Protein AF-A0A504U9U8-F1 (afdb_monomer)

Foldseek 3Di:
DDLVLLVVLLVLLVVLLVVLCCPQPVVDQWAADDADPVLHGPDIDGSSCQLCVLSVVLVVVLVVLCVVCVVPPVSNVVVSNVSSVCSSVVSNVSSVVSSVSVVVVD

Mean predicted aligned error: 4.16 Å

Solvent-accessible surface area (backbone atoms only — not comparable to full-atom values): 5891 Å² total; per-residue (Å²): 132,82,69,55,56,49,53,53,24,52,52,52,28,50,52,52,27,54,48,42,56,62,69,51,67,60,89,53,72,52,34,72,80,39,64,44,98,85,68,50,76,73,41,67,38,50,40,71,58,52,46,40,46,52,54,52,51,48,50,51,50,47,52,50,46,50,61,74,31,64,89,38,68,65,64,26,50,52,53,40,49,53,50,26,65,48,46,39,56,53,40,55,49,50,52,52,50,51,45,56,57,53,67,73,74,110

Structure (mmCIF, N/CA/C/O backbone):
data_AF-A0A504U9U8-F1
#
_entry.id   AF-A0A504U9U8-F1
#
loop_
_atom_site.group_PDB
_atom_site.id
_atom_site.type_symbol
_atom_site.label_atom_id
_atom_site.label_alt_id
_atom_site.label_comp_id
_atom_site.label_asym_id
_atom_site.label_entity_id
_atom_site.label_seq_id
_atom_site.pdbx_PDB_ins_code
_atom_site.Cartn_x
_atom_site.Cartn_y
_atom_site.Cartn_z
_atom_site.occupancy
_atom_site.B_iso_or_equiv
_atom_site.auth_seq_id
_atom_site.auth_comp_id
_atom_site.auth_asym_id
_atom_site.auth_atom_id
_atom_site.pdbx_PDB_model_num
ATOM 1 N N . MET A 1 1 ? 17.697 -3.563 -15.756 1.00 52.31 1 MET A N 1
ATOM 2 C CA . MET A 1 1 ? 17.764 -2.701 -14.556 1.00 52.31 1 MET A CA 1
ATOM 3 C C . MET A 1 1 ? 17.317 -3.515 -13.360 1.00 52.31 1 MET A C 1
ATOM 5 O O . MET A 1 1 ? 16.368 -4.279 -13.484 1.00 52.31 1 MET A O 1
ATOM 9 N N . ILE A 1 2 ? 18.057 -3.422 -12.259 1.00 58.81 2 ILE A N 1
ATOM 10 C CA . ILE A 1 2 ? 17.822 -4.208 -11.046 1.00 58.81 2 ILE A CA 1
ATOM 11 C C . ILE A 1 2 ? 16.537 -3.697 -10.372 1.00 58.81 2 ILE A C 1
ATOM 13 O O . ILE A 1 2 ? 16.357 -2.489 -10.232 1.00 58.81 2 ILE A O 1
ATOM 17 N N . LEU A 1 3 ? 15.658 -4.613 -9.951 1.00 73.31 3 LEU A N 1
ATOM 18 C CA . LEU A 1 3 ? 14.367 -4.376 -9.277 1.00 73.31 3 LEU A CA 1
ATOM 19 C C . LEU A 1 3 ? 14.505 -3.802 -7.845 1.00 73.31 3 LEU A C 1
ATOM 21 O O . LEU A 1 3 ? 13.693 -4.101 -6.972 1.00 73.31 3 LEU A O 1
ATOM 25 N N . ILE A 1 4 ? 15.527 -2.982 -7.582 1.00 90.56 4 ILE A N 1
ATOM 26 C CA . ILE A 1 4 ? 15.816 -2.437 -6.247 1.00 90.56 4 ILE A CA 1
ATOM 27 C C . ILE A 1 4 ? 14.685 -1.523 -5.774 1.00 90.56 4 ILE A C 1
ATOM 29 O O . ILE A 1 4 ? 14.228 -1.677 -4.649 1.00 90.56 4 ILE A O 1
ATOM 33 N N . ALA A 1 5 ? 14.204 -0.603 -6.617 1.00 92.75 5 ALA A N 1
ATOM 34 C CA . ALA A 1 5 ? 13.167 0.347 -6.209 1.00 92.75 5 ALA A CA 1
ATOM 35 C C . ALA A 1 5 ? 11.840 -0.343 -5.818 1.00 92.75 5 ALA A C 1
ATOM 37 O O . ALA A 1 5 ? 11.367 -0.079 -4.711 1.00 92.75 5 ALA A O 1
ATOM 38 N N . PRO A 1 6 ? 11.286 -1.283 -6.617 1.00 94.75 6 PRO A N 1
ATOM 39 C CA . PRO A 1 6 ? 10.120 -2.065 -6.202 1.00 94.75 6 PRO A CA 1
ATOM 40 C C . PRO A 1 6 ? 10.346 -2.835 -4.904 1.00 94.75 6 PRO A C 1
ATOM 42 O O . PRO A 1 6 ? 9.502 -2.796 -4.016 1.00 94.75 6 PRO A O 1
ATOM 45 N N . LEU A 1 7 ? 11.504 -3.484 -4.754 1.00 94.88 7 LEU A N 1
ATOM 46 C CA . LEU A 1 7 ? 11.814 -4.242 -3.544 1.00 94.88 7 LEU A CA 1
ATOM 47 C C . LEU A 1 7 ? 11.865 -3.343 -2.300 1.00 94.88 7 LEU A C 1
ATOM 49 O O . LEU A 1 7 ? 11.239 -3.659 -1.291 1.00 94.88 7 LEU A O 1
ATOM 53 N N . LEU A 1 8 ? 12.571 -2.211 -2.374 1.00 96.12 8 LEU A N 1
ATOM 54 C CA . LEU A 1 8 ? 12.649 -1.243 -1.277 1.00 96.12 8 LEU A CA 1
ATOM 55 C C . LEU A 1 8 ? 11.276 -0.660 -0.936 1.00 96.12 8 LEU A C 1
ATOM 57 O O . LEU A 1 8 ? 10.960 -0.493 0.239 1.00 96.12 8 LEU A O 1
ATOM 61 N N . SER A 1 9 ? 10.451 -0.395 -1.949 1.00 96.81 9 SER A N 1
ATOM 62 C CA . SER A 1 9 ? 9.083 0.086 -1.766 1.00 96.81 9 SER A CA 1
ATOM 63 C C . SER A 1 9 ? 8.226 -0.927 -1.008 1.00 96.81 9 SER A C 1
ATOM 65 O O . SER A 1 9 ? 7.612 -0.579 -0.002 1.00 96.81 9 SER A O 1
ATOM 67 N N . LEU A 1 10 ? 8.260 -2.202 -1.410 1.00 96.81 10 LEU A N 1
ATOM 68 C CA . LEU A 1 10 ? 7.527 -3.270 -0.725 1.00 96.81 10 LEU A CA 1
ATOM 69 C C . LEU A 1 10 ? 8.019 -3.487 0.711 1.00 96.81 10 LEU A C 1
ATOM 71 O O . LEU A 1 10 ? 7.202 -3.707 1.603 1.00 96.81 10 LEU A O 1
ATOM 75 N N . ILE A 1 11 ? 9.328 -3.375 0.960 1.00 97.69 11 ILE A N 1
ATOM 76 C CA . ILE A 1 11 ? 9.881 -3.414 2.321 1.00 97.69 11 ILE A CA 1
ATOM 77 C C . ILE A 1 11 ? 9.349 -2.237 3.147 1.00 97.69 11 ILE A C 1
ATOM 79 O O . ILE A 1 11 ? 8.874 -2.449 4.261 1.00 97.69 11 ILE A O 1
ATOM 83 N N . ALA A 1 12 ? 9.383 -1.014 2.611 1.00 98.00 12 ALA A N 1
ATOM 84 C CA . ALA A 1 12 ? 8.877 0.170 3.303 1.00 98.00 12 ALA A CA 1
ATOM 85 C C . ALA A 1 12 ? 7.384 0.032 3.636 1.00 98.00 12 ALA A C 1
ATOM 87 O O . ALA A 1 12 ? 6.990 0.229 4.783 1.00 98.00 12 ALA A O 1
ATOM 88 N N . MET A 1 13 ? 6.567 -0.389 2.669 1.00 98.12 13 MET A N 1
ATOM 89 C CA . MET A 1 13 ? 5.144 -0.668 2.872 1.00 98.12 13 MET A CA 1
ATOM 90 C C . MET A 1 13 ? 4.917 -1.767 3.914 1.00 98.12 13 MET A C 1
ATOM 92 O O . MET A 1 13 ? 4.060 -1.621 4.776 1.00 98.12 13 MET A O 1
ATOM 96 N N . GLY A 1 14 ? 5.713 -2.839 3.890 1.00 97.31 14 GLY A N 1
ATOM 97 C CA . GLY A 1 14 ? 5.646 -3.902 4.892 1.00 97.31 14 GLY A CA 1
ATOM 98 C C . GLY A 1 14 ? 5.977 -3.410 6.304 1.00 97.31 14 GLY A C 1
ATOM 99 O O . GLY A 1 14 ? 5.309 -3.799 7.260 1.00 97.31 14 GLY A O 1
ATOM 100 N N . LEU A 1 15 ? 6.962 -2.519 6.446 1.00 97.94 15 LEU A N 1
ATOM 101 C CA . LEU A 1 15 ? 7.292 -1.886 7.726 1.00 97.94 15 LEU A CA 1
ATOM 102 C C . LEU A 1 15 ? 6.173 -0.956 8.209 1.00 97.94 15 LEU A C 1
ATOM 104 O O . LEU A 1 15 ? 5.842 -0.982 9.394 1.00 97.94 15 LEU A O 1
ATOM 108 N N . ILE A 1 16 ? 5.566 -0.182 7.305 1.00 97.62 16 ILE A N 1
ATOM 109 C CA . ILE A 1 16 ? 4.425 0.689 7.617 1.00 97.62 16 ILE A CA 1
ATOM 110 C C . ILE A 1 16 ? 3.219 -0.153 8.062 1.00 97.62 16 ILE A C 1
ATOM 112 O O . ILE A 1 16 ? 2.661 0.103 9.128 1.00 97.62 16 ILE A O 1
ATOM 116 N N . ALA A 1 17 ? 2.884 -1.215 7.329 1.00 96.56 17 ALA A N 1
ATOM 117 C CA . ALA A 1 17 ? 1.806 -2.137 7.682 1.00 96.56 17 ALA A CA 1
ATOM 118 C C . ALA A 1 17 ? 2.067 -2.840 9.025 1.00 96.56 17 ALA A C 1
ATOM 120 O O . ALA A 1 17 ? 1.171 -2.950 9.863 1.00 96.56 17 ALA A O 1
ATOM 121 N N . ALA A 1 18 ? 3.305 -3.281 9.278 1.00 96.56 18 ALA A N 1
ATOM 122 C CA . ALA A 1 18 ? 3.693 -3.882 10.553 1.00 96.56 18 ALA A CA 1
ATOM 123 C C . ALA A 1 18 ? 3.592 -2.881 11.715 1.00 96.56 18 ALA A C 1
ATOM 125 O O . ALA A 1 18 ? 3.158 -3.245 12.811 1.00 96.56 18 ALA A O 1
ATOM 126 N N . TRP A 1 19 ? 3.961 -1.619 11.480 1.00 96.75 19 TRP A N 1
ATOM 127 C CA . TRP A 1 19 ? 3.760 -0.541 12.441 1.00 96.75 19 TRP A CA 1
ATOM 128 C C . TRP A 1 19 ? 2.266 -0.301 12.696 1.00 96.75 19 TRP A C 1
ATOM 130 O O . TRP A 1 19 ? 1.854 -0.287 13.857 1.00 96.75 19 TRP A O 1
ATOM 140 N N . GLY A 1 20 ? 1.439 -0.225 11.650 1.00 94.25 20 GLY A N 1
ATOM 141 C CA . GLY A 1 20 ? -0.015 -0.084 11.766 1.00 94.25 20 GLY A CA 1
ATOM 142 C C . GLY A 1 20 ? -0.654 -1.230 12.542 1.00 94.25 20 GLY A C 1
ATOM 143 O O . GLY A 1 20 ? -1.438 -1.007 13.460 1.00 94.25 20 GLY A O 1
ATOM 144 N N . HIS A 1 21 ? -0.239 -2.467 12.265 1.00 94.25 21 HIS A N 1
ATOM 145 C CA . HIS A 1 21 ? -0.714 -3.648 12.984 1.00 94.25 21 HIS A CA 1
ATOM 146 C C . HIS A 1 21 ? -0.363 -3.633 14.477 1.00 94.25 21 HIS A C 1
ATOM 148 O O . HIS A 1 21 ? -1.056 -4.256 15.281 1.00 94.25 21 HIS A O 1
ATOM 154 N N . ARG A 1 22 ? 0.703 -2.942 14.883 1.00 93.44 22 ARG A N 1
ATOM 155 C CA . ARG A 1 22 ? 1.065 -2.823 16.301 1.00 93.44 22 ARG A CA 1
ATOM 156 C C . ARG A 1 22 ? 0.398 -1.638 16.992 1.00 93.44 22 ARG A C 1
ATOM 158 O O . ARG A 1 22 ? 0.100 -1.758 18.172 1.00 93.44 22 ARG A O 1
ATOM 165 N N . ASN A 1 23 ? 0.164 -0.533 16.284 1.00 94.00 23 ASN A N 1
ATOM 166 C CA . ASN A 1 23 ? -0.222 0.738 16.907 1.00 94.00 23 ASN A CA 1
ATOM 167 C C . ASN A 1 23 ? -1.690 1.138 16.686 1.00 94.00 23 ASN A C 1
ATOM 169 O O . ASN A 1 23 ? -2.234 1.864 17.508 1.00 94.00 23 ASN A O 1
ATOM 173 N N . ILE A 1 24 ? -2.349 0.683 15.615 1.00 91.62 24 ILE A N 1
ATOM 174 C CA . ILE A 1 24 ? -3.722 1.102 15.281 1.00 91.62 24 ILE A CA 1
ATOM 175 C C . ILE A 1 24 ? -4.726 0.124 15.892 1.00 91.62 24 ILE A C 1
ATOM 177 O O . ILE A 1 24 ? -4.861 -0.996 15.391 1.00 91.62 24 ILE A O 1
ATOM 181 N N . ALA A 1 25 ? -5.428 0.544 16.949 1.00 87.44 25 ALA A N 1
ATOM 182 C CA . ALA A 1 25 ? -6.430 -0.252 17.670 1.00 87.44 25 ALA A CA 1
ATOM 183 C C . ALA A 1 25 ? -5.952 -1.694 17.981 1.00 87.44 25 ALA A C 1
ATOM 185 O O . ALA A 1 25 ? -6.509 -2.670 17.451 1.00 87.44 25 ALA A O 1
ATOM 186 N N . PRO A 1 26 ? -4.840 -1.860 18.733 1.00 89.88 26 PRO A N 1
ATOM 187 C CA . PRO A 1 26 ? -4.233 -3.166 19.014 1.00 89.88 26 PRO A CA 1
ATOM 188 C C . PRO A 1 26 ? -5.153 -4.131 19.772 1.00 89.88 26 PRO A C 1
ATOM 190 O O . PRO A 1 26 ? -5.007 -5.346 19.641 1.00 89.88 26 PRO A O 1
ATOM 193 N N . GLU A 1 27 ? -6.096 -3.603 20.544 1.00 90.12 27 GLU A N 1
ATOM 194 C CA . GLU A 1 27 ? -7.090 -4.345 21.320 1.00 90.12 27 GLU A CA 1
ATOM 195 C C . GLU A 1 27 ? -8.201 -4.972 20.466 1.00 90.12 27 GLU A C 1
ATOM 197 O O . GLU A 1 27 ? -8.819 -5.959 20.881 1.00 90.12 27 GLU A O 1
ATOM 202 N N . ARG A 1 28 ? -8.451 -4.449 19.259 1.00 87.94 28 ARG A N 1
ATOM 203 C CA . ARG A 1 28 ? -9.478 -4.994 18.360 1.00 87.94 28 ARG A CA 1
ATOM 204 C C . ARG A 1 28 ? -8.981 -6.282 17.692 1.00 87.94 28 ARG A C 1
ATOM 206 O O . ARG A 1 28 ? -7.789 -6.501 17.510 1.00 87.94 28 ARG A O 1
ATOM 213 N N . ARG A 1 29 ? -9.891 -7.179 17.297 1.00 89.06 29 ARG A N 1
ATOM 214 C CA . ARG A 1 29 ? -9.547 -8.391 16.507 1.00 89.06 29 ARG A CA 1
ATOM 215 C C . ARG A 1 29 ? -9.715 -8.187 15.001 1.00 89.06 29 ARG A C 1
ATOM 217 O O . ARG A 1 29 ? -9.061 -8.859 14.201 1.00 89.06 29 ARG A O 1
ATOM 224 N N . SER A 1 30 ? -10.565 -7.246 14.624 1.00 91.56 30 SER A N 1
ATOM 225 C CA . SER A 1 30 ? -10.912 -6.883 13.257 1.00 91.56 30 SER A CA 1
ATOM 226 C C . SER A 1 30 ? -10.857 -5.367 13.099 1.00 91.56 30 SER A C 1
ATOM 228 O O . SER A 1 30 ? -11.003 -4.634 14.076 1.00 91.56 30 SER A O 1
ATOM 230 N N . LEU A 1 31 ? -10.591 -4.907 11.876 1.00 91.81 31 LEU A N 1
ATOM 231 C CA . LEU A 1 31 ? -10.653 -3.492 11.518 1.00 91.81 31 LEU A CA 1
ATOM 232 C C . LEU A 1 31 ? -11.697 -3.286 10.413 1.00 91.81 31 LEU A C 1
ATOM 234 O O . LEU A 1 31 ? -11.797 -4.124 9.505 1.00 91.81 31 LEU A O 1
ATOM 238 N N . PRO A 1 32 ? -12.458 -2.183 10.470 1.00 89.88 32 PRO A N 1
ATOM 239 C CA . PRO A 1 32 ? -13.355 -1.782 9.404 1.00 89.88 32 PRO A CA 1
ATOM 240 C C . PRO A 1 32 ? -12.555 -1.406 8.155 1.00 89.88 32 PRO A C 1
ATOM 242 O O . PRO A 1 32 ? -11.535 -0.725 8.229 1.00 89.88 32 PRO A O 1
ATOM 245 N N . ILE A 1 33 ? -13.025 -1.857 6.995 1.00 89.94 33 ILE A N 1
ATOM 246 C CA . ILE A 1 33 ? -12.433 -1.512 5.689 1.00 89.94 33 ILE A CA 1
ATOM 247 C C . ILE A 1 33 ? -13.423 -0.818 4.761 1.00 89.94 33 ILE A C 1
ATOM 249 O O . ILE A 1 33 ? -13.035 -0.290 3.722 1.00 89.94 33 ILE A O 1
ATOM 253 N N . GLN A 1 34 ? -14.707 -0.837 5.112 1.00 87.06 34 GLN A N 1
ATOM 254 C CA . GLN A 1 34 ? -15.758 -0.233 4.316 1.00 87.06 34 GLN A CA 1
ATOM 255 C C . GLN A 1 34 ? -16.780 0.428 5.231 1.00 87.06 34 GLN A C 1
ATOM 257 O O . GLN A 1 34 ? -17.311 -0.202 6.149 1.00 87.06 34 GLN A O 1
ATOM 262 N N . TRP A 1 35 ? -17.099 1.675 4.911 1.00 85.56 35 TRP A N 1
ATOM 263 C CA . TRP A 1 35 ? -18.125 2.466 5.572 1.00 85.56 35 TRP A CA 1
ATOM 264 C C . T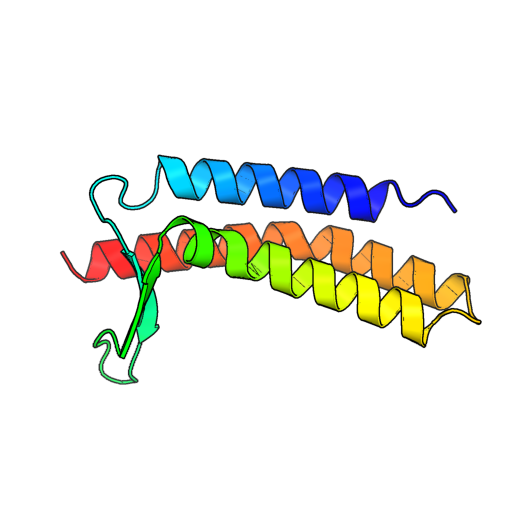RP A 1 35 ? -19.249 2.773 4.586 1.00 85.56 35 TRP A C 1
ATOM 266 O O . TRP A 1 35 ? -19.036 2.872 3.375 1.00 85.56 35 TRP A O 1
ATOM 276 N N . SER A 1 36 ? -20.460 2.892 5.111 1.00 84.06 36 SER A N 1
ATOM 277 C CA . SER A 1 36 ? -21.600 3.450 4.390 1.00 84.06 36 SER A CA 1
ATOM 278 C C . SER A 1 36 ? -21.480 4.970 4.280 1.00 84.06 36 SER A C 1
ATOM 280 O O . SER A 1 36 ? -20.707 5.609 4.992 1.00 84.06 36 SER A O 1
ATOM 282 N N . VAL A 1 37 ? -22.305 5.566 3.417 1.00 81.75 37 VAL A N 1
ATOM 283 C CA . VAL A 1 37 ? -22.408 7.029 3.273 1.00 81.75 37 VAL A CA 1
ATOM 284 C C . VAL A 1 37 ? -22.891 7.696 4.571 1.00 81.75 37 VAL A C 1
ATOM 286 O O . VAL A 1 37 ? -22.576 8.853 4.820 1.00 81.75 37 VAL A O 1
ATOM 289 N N . SER A 1 38 ? -23.606 6.962 5.430 1.00 82.31 38 SER A N 1
ATOM 290 C CA . SER A 1 38 ? -24.026 7.413 6.761 1.00 82.31 38 SER A CA 1
ATOM 291 C C . SER A 1 38 ? -22.972 7.192 7.856 1.00 82.31 38 SER A C 1
ATOM 293 O O . SER A 1 38 ? -23.247 7.474 9.018 1.00 82.31 38 SER A O 1
ATOM 295 N N . GLY A 1 39 ? -21.780 6.684 7.520 1.00 75.25 39 GLY A N 1
ATOM 296 C CA . GLY A 1 39 ? -20.674 6.476 8.464 1.00 75.25 39 GLY A CA 1
ATOM 297 C C . GLY A 1 39 ? -20.713 5.156 9.244 1.00 75.25 39 GLY A C 1
ATOM 298 O O . GLY A 1 39 ? -19.772 4.857 9.979 1.00 75.25 39 GLY A O 1
ATOM 299 N N . ALA A 1 40 ? -21.747 4.326 9.066 1.00 82.69 40 ALA A N 1
ATOM 300 C CA . ALA A 1 40 ? -21.805 2.997 9.678 1.00 82.69 40 ALA A CA 1
ATOM 301 C C . ALA A 1 40 ? -20.805 2.033 9.018 1.00 82.69 40 ALA A C 1
ATOM 303 O O . ALA A 1 40 ? -20.632 2.0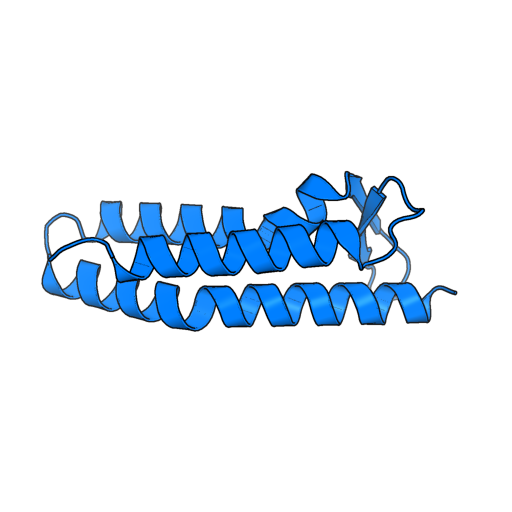61 7.795 1.00 82.69 40 ALA A O 1
ATOM 304 N N . VAL A 1 41 ? -20.179 1.161 9.815 1.00 85.06 41 VAL A N 1
ATOM 305 C CA . VAL A 1 41 ? -19.285 0.106 9.317 1.00 85.06 41 VAL A CA 1
ATOM 306 C C . VAL A 1 41 ? -20.101 -0.934 8.559 1.00 85.06 41 VAL A C 1
ATOM 308 O O . VAL A 1 41 ? -20.980 -1.579 9.122 1.00 85.06 41 VAL A O 1
ATOM 311 N N . ASN A 1 42 ? -19.775 -1.128 7.284 1.00 86.31 42 ASN A N 1
ATOM 312 C CA . ASN A 1 42 ? -20.411 -2.145 6.447 1.00 86.31 42 ASN A CA 1
ATOM 313 C C . ASN A 1 42 ? -19.642 -3.465 6.461 1.00 86.31 42 ASN A C 1
ATOM 315 O O . ASN A 1 42 ? -20.228 -4.528 6.256 1.00 86.31 42 ASN A O 1
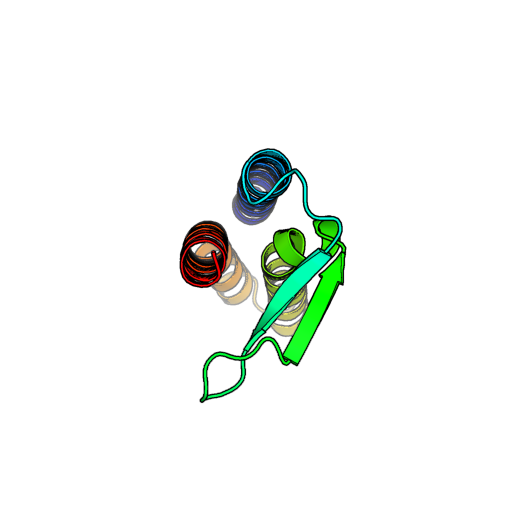ATOM 319 N N . ARG A 1 43 ? -18.317 -3.404 6.631 1.00 87.94 43 ARG A N 1
ATOM 320 C CA . ARG A 1 43 ? -17.462 -4.586 6.567 1.00 87.94 43 ARG A CA 1
ATOM 321 C C . ARG A 1 43 ? -16.213 -4.426 7.409 1.00 87.94 43 ARG A C 1
ATOM 323 O O . ARG A 1 43 ? -15.487 -3.441 7.276 1.00 87.94 43 ARG A O 1
ATOM 330 N N . GLU A 1 44 ? -15.924 -5.472 8.169 1.00 92.25 44 GLU A N 1
ATOM 331 C CA . GLU A 1 44 ? -14.679 -5.644 8.899 1.00 92.25 44 GLU A CA 1
ATOM 332 C C . GLU A 1 44 ? -13.918 -6.868 8.396 1.00 92.25 44 GLU A C 1
ATOM 334 O O . GLU A 1 44 ? -14.501 -7.825 7.877 1.00 92.25 44 GLU A O 1
ATOM 339 N N . VAL A 1 45 ? -12.600 -6.838 8.552 1.00 92.75 45 VAL A N 1
ATOM 340 C CA . VAL A 1 45 ? -11.709 -7.961 8.238 1.00 92.75 45 VAL A CA 1
ATOM 341 C C . VAL A 1 45 ? -10.661 -8.118 9.341 1.00 92.75 45 VAL A C 1
ATOM 343 O O . VAL A 1 45 ? -10.447 -7.182 10.116 1.00 92.75 45 VAL A O 1
ATOM 346 N N . PRO A 1 46 ?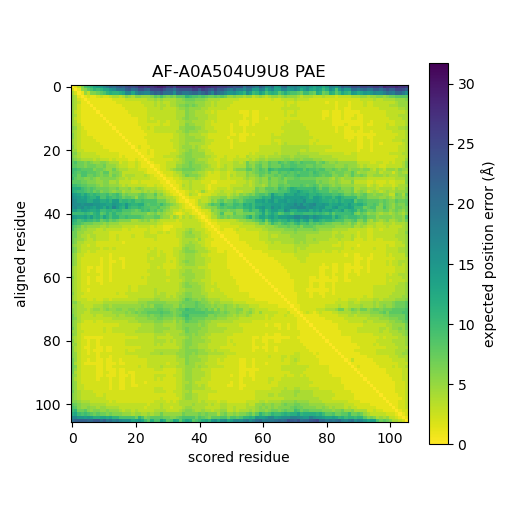 -9.982 -9.277 9.446 1.00 93.56 46 PRO A N 1
ATOM 347 C CA . PRO A 1 46 ? -8.895 -9.450 10.405 1.00 93.56 46 PRO A CA 1
ATOM 348 C C . PRO A 1 46 ? -7.841 -8.347 10.270 1.00 93.56 46 PRO A C 1
ATOM 350 O O . PRO A 1 46 ? -7.508 -7.949 9.152 1.00 93.56 46 PRO A O 1
ATOM 353 N N . ARG A 1 47 ? -7.274 -7.880 11.392 1.00 93.25 47 ARG A N 1
ATOM 354 C CA . ARG A 1 47 ? -6.371 -6.708 11.396 1.00 93.25 47 ARG A CA 1
ATOM 355 C C . ARG A 1 47 ? -5.220 -6.828 10.407 1.00 93.25 47 ARG A C 1
ATOM 357 O O . ARG A 1 47 ? -4.903 -5.864 9.725 1.00 93.25 47 ARG A O 1
ATOM 364 N N . LEU A 1 48 ? -4.614 -8.014 10.324 1.00 92.25 48 LEU A N 1
ATOM 365 C CA . LEU A 1 48 ? -3.517 -8.284 9.396 1.00 92.25 48 LEU A CA 1
ATOM 366 C C . LEU A 1 48 ? -3.938 -8.063 7.937 1.00 92.25 48 LEU A C 1
ATOM 368 O O . LEU A 1 48 ? -3.175 -7.507 7.160 1.00 92.25 48 LEU A O 1
ATOM 372 N N . VAL A 1 49 ? -5.160 -8.465 7.582 1.00 92.75 49 VAL A N 1
ATOM 373 C CA . VAL A 1 49 ? -5.705 -8.287 6.231 1.00 92.75 49 VAL A CA 1
ATOM 374 C C . VAL A 1 49 ? -5.985 -6.813 5.957 1.00 92.75 49 VAL A C 1
ATOM 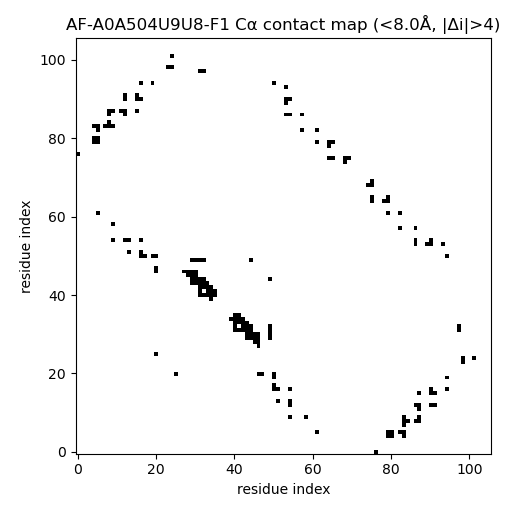376 O O . VAL A 1 49 ? -5.660 -6.337 4.876 1.00 92.75 49 VAL A O 1
ATOM 379 N N . ALA A 1 50 ? -6.543 -6.089 6.931 1.00 93.38 50 ALA A N 1
ATOM 380 C CA . ALA A 1 50 ? -6.824 -4.663 6.785 1.00 93.38 50 ALA A CA 1
ATOM 381 C C . ALA A 1 50 ? -5.540 -3.863 6.522 1.00 93.38 50 ALA A C 1
ATOM 383 O O . ALA A 1 50 ? -5.455 -3.168 5.517 1.00 93.38 50 ALA A O 1
ATOM 384 N N . VAL A 1 51 ? -4.510 -4.026 7.360 1.00 94.06 51 VAL A N 1
ATOM 385 C CA . VAL A 1 51 ? -3.253 -3.273 7.193 1.00 94.06 51 VAL A CA 1
ATOM 386 C C . VAL A 1 51 ? -2.435 -3.718 5.977 1.00 94.06 51 VAL A C 1
ATOM 388 O O . VAL A 1 51 ? -1.625 -2.959 5.474 1.00 94.06 51 VAL A O 1
ATOM 391 N N . ALA A 1 52 ? -2.623 -4.944 5.480 1.00 94.25 52 ALA A N 1
ATOM 392 C CA . ALA A 1 52 ? -1.894 -5.444 4.314 1.00 94.25 52 ALA A CA 1
ATOM 393 C C . ALA A 1 52 ? -2.597 -5.140 2.980 1.00 94.25 52 ALA A C 1
ATOM 395 O O . ALA A 1 52 ? -2.055 -5.466 1.921 1.00 94.25 52 ALA A O 1
ATOM 396 N N . ALA A 1 53 ? -3.784 -4.524 3.002 1.00 93.25 53 ALA A N 1
ATOM 397 C CA . ALA A 1 53 ? -4.611 -4.339 1.815 1.00 93.25 53 ALA A CA 1
ATOM 398 C C . ALA A 1 53 ? -3.893 -3.554 0.703 1.00 93.25 53 ALA A C 1
ATOM 400 O O . ALA A 1 53 ? -3.839 -4.019 -0.440 1.00 93.25 53 ALA A O 1
ATOM 401 N N . ILE A 1 54 ? -3.295 -2.401 1.024 1.00 94.81 54 ILE A N 1
ATOM 402 C CA . ILE A 1 54 ? -2.577 -1.587 0.034 1.00 94.81 54 ILE A CA 1
ATOM 403 C C . ILE A 1 54 ? -1.262 -2.248 -0.406 1.00 94.81 54 ILE A C 1
ATOM 405 O O . ILE A 1 54 ? -1.052 -2.321 -1.618 1.00 94.81 54 ILE A O 1
ATOM 409 N N . PRO A 1 55 ? -0.397 -2.793 0.480 1.00 96.44 55 PRO A N 1
ATOM 410 C CA . PRO A 1 55 ? 0.781 -3.552 0.055 1.00 96.44 55 PRO A CA 1
ATOM 411 C C . PRO A 1 55 ? 0.457 -4.646 -0.963 1.00 96.44 55 PRO A C 1
ATOM 413 O O . PRO A 1 55 ? 1.129 -4.761 -1.992 1.00 96.44 55 PRO A O 1
ATOM 416 N N . VAL A 1 56 ? -0.609 -5.412 -0.725 1.00 96.69 56 VAL A N 1
ATOM 417 C CA . VAL A 1 56 ? -1.049 -6.471 -1.641 1.00 96.69 56 VAL A CA 1
ATOM 418 C C . VAL A 1 56 ? -1.547 -5.887 -2.967 1.00 96.69 56 VAL A C 1
ATOM 420 O O . VAL A 1 56 ? -1.134 -6.358 -4.029 1.00 96.69 56 VAL A O 1
ATOM 423 N N . ALA A 1 57 ? -2.374 -4.838 -2.937 1.00 96.31 57 ALA A N 1
ATOM 424 C CA . ALA A 1 57 ? -2.892 -4.194 -4.148 1.00 96.31 57 ALA A CA 1
ATOM 425 C C . ALA A 1 57 ? -1.780 -3.570 -5.013 1.00 96.31 57 ALA A C 1
ATOM 427 O O . ALA A 1 57 ? -1.762 -3.735 -6.237 1.00 96.31 57 ALA A O 1
ATOM 428 N N . ILE A 1 58 ? -0.814 -2.897 -4.386 1.00 97.62 58 ILE A N 1
ATOM 429 C CA . ILE A 1 58 ? 0.346 -2.320 -5.073 1.00 97.62 58 ILE A CA 1
ATOM 430 C C . ILE A 1 58 ? 1.236 -3.425 -5.643 1.00 97.62 58 ILE A C 1
ATOM 432 O O . ILE A 1 58 ? 1.650 -3.323 -6.797 1.00 97.62 58 ILE A O 1
ATOM 436 N N . THR A 1 59 ? 1.461 -4.518 -4.907 1.00 97.56 59 THR A N 1
ATOM 437 C CA . THR A 1 59 ? 2.211 -5.680 -5.417 1.00 97.56 59 THR A CA 1
ATOM 438 C C . THR A 1 59 ? 1.548 -6.257 -6.668 1.00 97.56 59 THR A C 1
ATOM 440 O O . THR A 1 59 ? 2.216 -6.459 -7.683 1.00 97.56 59 THR A O 1
ATOM 443 N N . ALA A 1 60 ? 0.229 -6.467 -6.639 1.00 97.88 60 ALA A N 1
ATOM 444 C CA . ALA A 1 60 ? -0.523 -6.943 -7.799 1.00 97.88 60 ALA A CA 1
ATOM 445 C C . ALA A 1 60 ? -0.409 -5.977 -8.993 1.00 97.88 60 ALA A C 1
ATOM 447 O O . ALA A 1 60 ? -0.206 -6.411 -10.127 1.00 97.88 60 ALA A O 1
ATOM 448 N N . THR A 1 61 ? -0.460 -4.668 -8.733 1.00 97.31 61 THR A N 1
ATOM 449 C CA . THR A 1 61 ? -0.295 -3.627 -9.759 1.00 97.31 61 THR A CA 1
ATOM 450 C C . THR A 1 61 ? 1.109 -3.656 -10.368 1.00 97.31 61 THR A C 1
ATOM 452 O O . THR A 1 61 ? 1.248 -3.615 -11.590 1.00 97.31 61 THR A O 1
ATOM 455 N N . MET A 1 62 ? 2.157 -3.797 -9.548 1.00 96.56 62 MET A N 1
ATOM 456 C CA . MET A 1 62 ? 3.536 -3.944 -10.026 1.00 96.56 62 MET A CA 1
ATOM 457 C C . MET A 1 62 ? 3.695 -5.188 -10.910 1.00 96.56 62 MET A C 1
ATOM 459 O O . MET A 1 62 ? 4.301 -5.104 -11.978 1.00 96.56 62 MET A O 1
ATOM 463 N N . VAL A 1 63 ? 3.126 -6.330 -10.504 1.00 97.00 63 VAL A N 1
ATOM 464 C CA . VAL A 1 63 ? 3.141 -7.570 -11.301 1.00 97.00 63 VAL A CA 1
ATOM 465 C C . VAL A 1 63 ? 2.421 -7.372 -12.634 1.00 97.00 63 VAL A C 1
ATOM 467 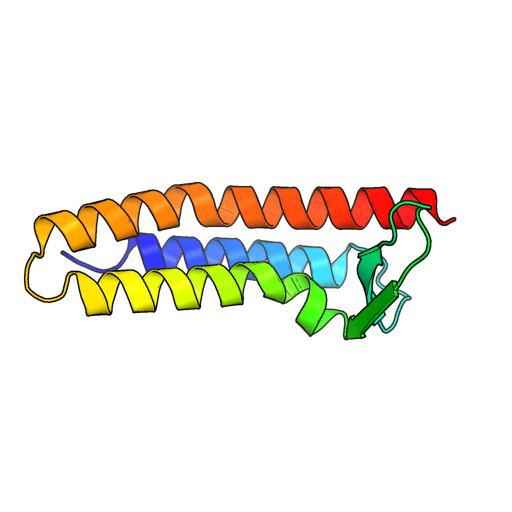O O . VAL A 1 63 ? 2.940 -7.776 -13.675 1.00 97.00 63 VAL A O 1
ATOM 470 N N . LEU A 1 64 ? 1.260 -6.712 -12.624 1.00 97.81 64 LEU A N 1
ATOM 471 C CA . LEU A 1 64 ? 0.493 -6.432 -13.834 1.00 97.81 64 LEU A CA 1
ATOM 472 C C . LEU A 1 64 ? 1.276 -5.540 -14.805 1.00 97.81 64 LEU A C 1
ATOM 474 O O . LEU A 1 64 ? 1.390 -5.880 -15.981 1.00 97.81 64 LEU A O 1
ATOM 478 N N . VAL A 1 65 ? 1.878 -4.451 -14.320 1.00 95.88 65 VAL A N 1
ATOM 479 C CA . VAL A 1 65 ? 2.733 -3.572 -15.137 1.00 95.88 65 VAL A CA 1
ATOM 480 C C . VAL A 1 65 ? 3.935 -4.333 -15.690 1.00 95.88 65 VAL A C 1
ATOM 482 O O . VAL A 1 65 ? 4.234 -4.241 -16.879 1.00 95.88 65 VAL A O 1
ATOM 485 N N . ALA A 1 66 ? 4.597 -5.144 -14.862 1.00 94.69 66 ALA A N 1
ATOM 486 C CA . ALA A 1 66 ? 5.725 -5.959 -15.301 1.00 94.69 66 ALA A CA 1
ATOM 487 C C . ALA A 1 66 ? 5.340 -6.946 -16.415 1.00 94.69 66 ALA A C 1
ATOM 489 O O . ALA A 1 66 ? 6.128 -7.165 -17.339 1.00 94.69 66 ALA A O 1
ATOM 490 N N . TYR A 1 67 ? 4.138 -7.520 -16.336 1.00 96.50 67 TYR A N 1
ATOM 491 C CA . TYR A 1 67 ? 3.621 -8.469 -17.315 1.00 96.50 67 TYR A CA 1
ATOM 492 C C . TYR A 1 67 ? 3.185 -7.800 -18.626 1.00 96.50 67 TYR A C 1
ATOM 494 O O . TYR A 1 67 ? 3.538 -8.288 -19.703 1.00 96.50 67 TYR A O 1
ATOM 502 N N . LEU A 1 68 ? 2.435 -6.697 -18.548 1.00 96.75 68 LEU A N 1
ATOM 503 C CA . LEU A 1 68 ? 1.917 -5.985 -19.720 1.00 96.75 68 LEU A CA 1
ATOM 504 C C . LEU A 1 68 ? 3.040 -5.305 -20.513 1.00 96.75 68 LEU A C 1
ATOM 506 O O . LEU A 1 68 ? 3.075 -5.409 -21.737 1.00 96.75 68 LEU A O 1
ATOM 510 N N . SER A 1 69 ? 4.014 -4.705 -19.826 1.00 94.88 69 SER A N 1
ATOM 511 C CA . SER A 1 69 ? 5.162 -4.029 -20.446 1.00 94.88 69 SER A CA 1
ATOM 512 C C . SER A 1 69 ? 6.365 -4.960 -20.650 1.00 94.88 69 SER A C 1
ATOM 514 O O . SER A 1 69 ? 7.503 -4.511 -20.751 1.00 94.88 69 SER A O 1
ATOM 516 N N . ARG A 1 70 ? 6.167 -6.285 -20.706 1.00 93.62 70 ARG A N 1
ATOM 517 C CA . ARG A 1 70 ? 7.282 -7.253 -20.777 1.00 93.62 70 ARG A CA 1
ATOM 518 C C . ARG A 1 70 ? 8.176 -7.108 -22.015 1.00 93.62 70 ARG A C 1
ATOM 520 O O . ARG A 1 70 ? 9.336 -7.505 -21.955 1.00 93.62 70 ARG A O 1
ATOM 527 N N . HIS A 1 71 ? 7.644 -6.554 -23.106 1.00 95.62 71 HIS A N 1
ATOM 528 C CA . HIS A 1 71 ? 8.372 -6.340 -24.363 1.00 95.62 71 HIS A CA 1
ATOM 529 C C . HIS A 1 71 ? 8.976 -4.933 -24.486 1.00 95.62 71 HIS A C 1
ATOM 531 O O . HIS A 1 71 ? 9.781 -4.718 -25.385 1.00 95.62 71 HIS A O 1
ATOM 537 N N . ASP A 1 72 ? 8.636 -4.007 -23.581 1.00 94.94 72 ASP A N 1
ATOM 538 C CA . ASP A 1 72 ? 9.209 -2.659 -23.527 1.00 94.94 72 ASP A CA 1
ATOM 539 C C . ASP A 1 72 ? 9.848 -2.414 -22.147 1.00 94.94 72 ASP A C 1
ATOM 541 O O . ASP A 1 72 ? 9.174 -2.066 -21.168 1.00 94.94 72 ASP A O 1
ATOM 545 N N . PRO A 1 73 ? 11.173 -2.618 -22.028 1.00 91.31 73 PRO A N 1
ATOM 546 C CA . PRO A 1 73 ? 11.872 -2.414 -20.771 1.00 91.31 73 PRO A CA 1
ATOM 547 C C . PRO A 1 73 ? 11.833 -0.968 -20.268 1.00 91.31 73 PRO A C 1
ATOM 549 O O . PRO A 1 73 ? 11.945 -0.783 -19.055 1.00 91.31 73 PRO A O 1
ATOM 552 N N . ALA A 1 74 ? 11.726 0.035 -21.146 1.00 92.19 74 ALA A N 1
ATOM 553 C CA . ALA A 1 74 ? 11.734 1.440 -20.747 1.00 92.19 74 ALA A CA 1
ATOM 554 C C . ALA A 1 74 ? 10.419 1.796 -20.045 1.00 92.19 74 ALA A C 1
ATOM 556 O O . ALA A 1 74 ? 10.448 2.240 -18.891 1.00 92.19 74 ALA A O 1
ATOM 557 N N . ASP A 1 75 ? 9.291 1.469 -20.676 1.00 93.62 75 ASP A N 1
ATOM 558 C CA . ASP A 1 75 ? 7.953 1.675 -20.112 1.00 93.62 75 ASP A CA 1
ATOM 559 C C . ASP A 1 75 ? 7.768 0.906 -18.804 1.00 93.62 75 ASP A C 1
ATOM 561 O O . ASP A 1 75 ? 7.303 1.455 -17.799 1.00 93.62 75 ASP A O 1
ATOM 565 N N . ARG A 1 76 ? 8.215 -0.356 -18.776 1.00 94.69 76 ARG A N 1
ATOM 566 C CA . ARG A 1 76 ? 8.166 -1.181 -17.565 1.00 94.69 76 ARG A CA 1
ATOM 567 C C . ARG A 1 76 ? 8.921 -0.530 -16.411 1.00 94.69 76 ARG A C 1
ATOM 569 O O . ARG A 1 76 ? 8.404 -0.461 -15.297 1.00 94.69 76 ARG A O 1
ATOM 576 N N . ASN A 1 77 ? 10.160 -0.098 -16.647 1.00 93.56 77 ASN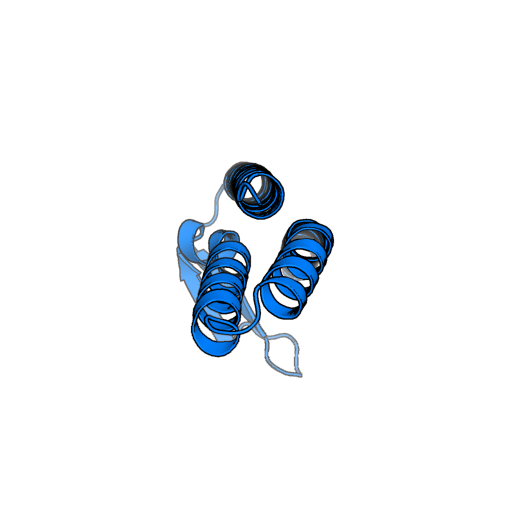 A N 1
ATOM 577 C CA . ASN A 1 77 ? 10.995 0.453 -15.581 1.00 93.56 77 ASN A CA 1
ATOM 578 C C . ASN A 1 77 ? 10.431 1.788 -15.087 1.00 93.56 77 ASN A C 1
ATOM 580 O O . ASN A 1 77 ? 10.389 2.004 -13.878 1.00 93.56 77 ASN A O 1
ATOM 584 N N . MET A 1 78 ? 9.957 2.643 -15.996 1.00 93.94 78 MET A N 1
ATOM 585 C CA . MET A 1 78 ? 9.311 3.903 -15.640 1.00 93.94 78 MET A CA 1
ATOM 586 C C . MET A 1 78 ? 8.077 3.660 -14.761 1.00 93.94 78 MET A C 1
ATOM 588 O O . MET A 1 78 ? 7.985 4.229 -13.673 1.00 93.94 78 MET A O 1
ATOM 592 N N . GLY A 1 79 ? 7.171 2.772 -15.182 1.00 94.81 79 GLY A N 1
ATOM 593 C CA . GLY A 1 79 ? 5.965 2.444 -14.418 1.00 94.81 79 GLY A CA 1
ATOM 594 C C . GLY A 1 79 ? 6.282 1.876 -13.034 1.00 94.81 79 GLY A C 1
ATOM 595 O O . GLY A 1 79 ? 5.747 2.344 -12.029 1.00 94.81 79 GLY A O 1
ATOM 596 N N . LEU A 1 80 ? 7.209 0.917 -12.957 1.00 96.19 80 LEU A N 1
ATOM 597 C CA . LEU A 1 80 ? 7.620 0.324 -11.684 1.00 96.19 80 LEU A CA 1
ATOM 598 C C . LEU A 1 80 ? 8.273 1.344 -10.743 1.00 96.19 80 LEU A C 1
ATOM 600 O O . LEU A 1 80 ? 8.000 1.302 -9.545 1.00 96.19 80 LEU A O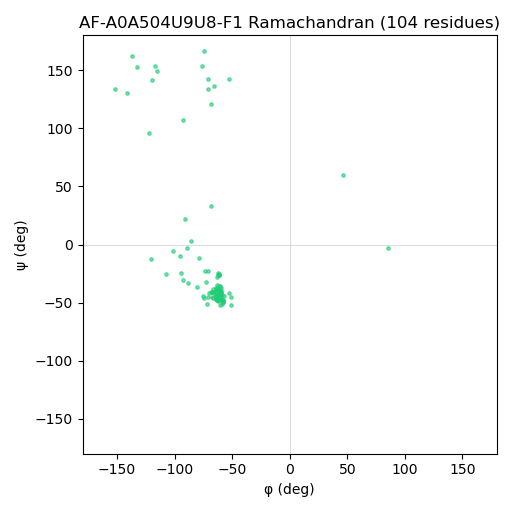 1
ATOM 604 N N . ILE A 1 81 ? 9.095 2.268 -11.249 1.00 95.56 81 ILE A N 1
ATOM 605 C CA . ILE A 1 81 ? 9.711 3.330 -10.434 1.00 95.56 81 ILE A CA 1
ATOM 606 C C . ILE A 1 81 ? 8.638 4.256 -9.854 1.00 95.56 81 ILE A C 1
ATOM 608 O O . ILE A 1 81 ? 8.639 4.500 -8.648 1.00 95.56 81 ILE A O 1
ATOM 612 N N . TRP A 1 82 ? 7.693 4.722 -10.672 1.00 95.88 82 TRP A N 1
ATOM 613 C CA . TRP A 1 82 ? 6.624 5.606 -10.199 1.00 95.88 82 TRP A CA 1
ATOM 614 C C . TRP A 1 82 ? 5.733 4.940 -9.154 1.00 95.88 82 TRP A C 1
ATOM 616 O O . TRP A 1 82 ? 5.480 5.527 -8.101 1.00 95.88 82 TRP A O 1
ATOM 626 N N . ILE A 1 83 ? 5.327 3.689 -9.389 1.00 96.31 83 ILE A N 1
ATOM 627 C CA . ILE A 1 83 ? 4.558 2.921 -8.402 1.00 96.31 83 ILE A CA 1
ATOM 628 C C . ILE A 1 83 ? 5.367 2.750 -7.109 1.00 96.31 83 ILE A C 1
ATOM 630 O O . ILE A 1 83 ? 4.812 2.877 -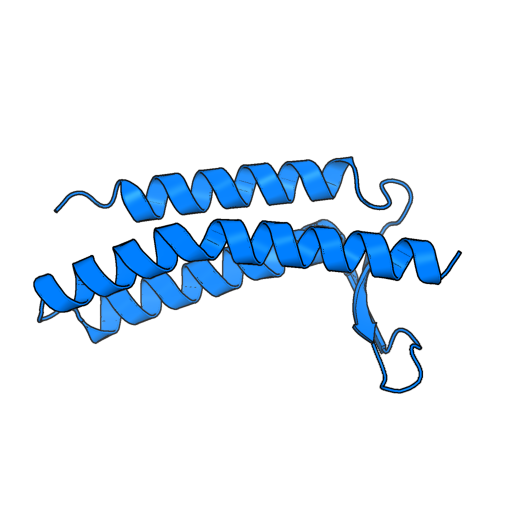6.021 1.00 96.31 83 ILE A O 1
ATOM 634 N N . SER A 1 84 ? 6.681 2.525 -7.212 1.00 96.25 84 SER A N 1
ATOM 635 C CA . SER A 1 84 ? 7.558 2.363 -6.046 1.00 96.25 84 SER A CA 1
ATOM 636 C C . SER A 1 84 ? 7.639 3.618 -5.176 1.00 96.25 84 SER A C 1
ATOM 638 O O . SER A 1 84 ? 7.741 3.501 -3.956 1.00 96.25 84 SER A O 1
ATOM 640 N N . ILE A 1 85 ? 7.591 4.804 -5.787 1.00 95.19 85 ILE A N 1
ATOM 641 C CA . ILE A 1 85 ? 7.624 6.090 -5.078 1.00 95.19 85 ILE A CA 1
ATOM 642 C C . ILE A 1 85 ? 6.273 6.374 -4.412 1.00 95.19 85 ILE A C 1
ATOM 644 O O . ILE A 1 85 ? 6.225 6.795 -3.258 1.00 95.19 85 ILE A O 1
ATOM 648 N N . ILE A 1 86 ? 5.173 6.135 -5.128 1.00 96.81 86 ILE A N 1
ATOM 649 C CA . ILE A 1 86 ? 3.828 6.515 -4.678 1.00 96.81 86 ILE A CA 1
ATOM 650 C C . ILE A 1 86 ? 3.259 5.500 -3.671 1.00 96.81 86 ILE A C 1
ATOM 652 O O . ILE A 1 86 ? 2.591 5.892 -2.715 1.00 96.81 86 ILE A O 1
ATOM 656 N N . GLY A 1 87 ? 3.543 4.206 -3.850 1.00 97.06 87 GLY A N 1
ATOM 657 C CA . GLY A 1 87 ? 2.982 3.103 -3.059 1.00 97.06 87 GLY A CA 1
ATOM 658 C C . GLY A 1 87 ? 3.091 3.282 -1.536 1.00 97.06 87 GLY A C 1
ATOM 659 O O . GLY A 1 87 ? 2.060 3.225 -0.864 1.00 97.06 87 GLY A O 1
ATOM 660 N N . PRO A 1 88 ? 4.283 3.568 -0.975 1.00 97.75 88 PRO A N 1
ATOM 661 C CA . PRO A 1 88 ? 4.449 3.801 0.459 1.00 97.75 88 PRO A CA 1
ATOM 662 C C . PRO A 1 88 ? 3.637 4.993 0.971 1.00 97.75 88 PRO A C 1
ATOM 664 O O . PRO A 1 88 ? 3.102 4.937 2.075 1.00 97.75 88 PRO A O 1
ATOM 667 N N . GLY A 1 89 ? 3.502 6.050 0.162 1.00 97.56 89 GLY A N 1
ATOM 668 C CA . GLY A 1 89 ? 2.678 7.212 0.494 1.00 97.56 89 GLY A CA 1
ATOM 669 C C . GLY A 1 89 ? 1.189 6.872 0.566 1.00 97.56 89 GLY A C 1
ATOM 670 O O . GLY A 1 89 ? 0.516 7.300 1.501 1.00 97.56 89 GLY A O 1
ATOM 671 N N . ILE A 1 90 ? 0.687 6.057 -0.371 1.00 97.62 90 ILE A N 1
ATOM 672 C CA . ILE A 1 90 ? -0.703 5.570 -0.344 1.00 97.62 90 ILE A CA 1
ATOM 673 C C . ILE A 1 90 ? -0.946 4.711 0.901 1.00 97.62 90 ILE A C 1
ATOM 675 O O . ILE A 1 90 ? -1.962 4.894 1.563 1.00 97.62 90 ILE A O 1
ATOM 679 N N . GLU A 1 91 ? -0.026 3.805 1.239 1.00 97.19 91 GLU A N 1
ATOM 680 C CA . GLU A 1 91 ? -0.156 2.952 2.428 1.00 97.19 91 GLU A CA 1
ATOM 681 C C . GLU A 1 91 ? -0.148 3.775 3.726 1.00 97.19 91 GLU A C 1
ATOM 683 O O . GLU A 1 91 ? -1.031 3.622 4.568 1.00 97.19 91 GLU A O 1
ATOM 688 N N . ALA A 1 92 ? 0.785 4.722 3.865 1.00 97.19 92 ALA A N 1
ATOM 689 C CA . ALA A 1 92 ? 0.820 5.613 5.023 1.00 97.19 92 ALA A CA 1
ATOM 690 C C . ALA A 1 92 ? -0.467 6.447 5.147 1.00 97.19 92 ALA A C 1
ATOM 692 O O . ALA A 1 92 ? -1.027 6.568 6.238 1.00 97.19 92 ALA A O 1
ATOM 693 N N . PHE A 1 93 ? -0.961 6.989 4.029 1.00 97.06 93 PHE A N 1
ATOM 694 C CA . PHE A 1 93 ? -2.217 7.734 3.996 1.00 97.06 93 PHE A CA 1
ATOM 695 C C . PHE A 1 93 ? -3.413 6.855 4.380 1.00 97.06 93 PHE A C 1
ATOM 697 O O . PHE A 1 93 ? -4.236 7.267 5.197 1.00 97.06 93 PHE A O 1
ATOM 704 N N . TYR A 1 94 ? -3.496 5.641 3.833 1.00 95.69 94 TYR A N 1
ATOM 705 C CA . TYR A 1 94 ? -4.553 4.684 4.146 1.00 95.69 94 TYR A CA 1
ATOM 706 C C . TYR A 1 94 ? -4.594 4.353 5.640 1.00 95.69 94 TYR A C 1
ATOM 708 O O . TYR A 1 94 ? -5.660 4.432 6.250 1.00 95.69 94 TYR A O 1
ATOM 716 N N . LEU A 1 95 ? -3.448 4.047 6.252 1.00 95.62 95 LEU A N 1
ATOM 717 C CA . LEU A 1 95 ? -3.387 3.749 7.682 1.00 95.62 95 LEU A CA 1
ATOM 718 C C . LEU A 1 95 ? -3.716 4.964 8.555 1.00 95.62 95 LEU A C 1
ATOM 720 O O . LEU A 1 95 ? -4.406 4.815 9.562 1.00 95.62 95 LEU A O 1
ATOM 724 N N . ALA A 1 96 ? -3.269 6.163 8.171 1.00 95.00 96 ALA A N 1
ATOM 725 C CA . ALA A 1 96 ? -3.624 7.393 8.878 1.00 95.00 96 ALA A CA 1
ATOM 726 C C . ALA A 1 96 ? -5.136 7.661 8.816 1.00 95.00 96 ALA A C 1
ATOM 728 O O . ALA A 1 96 ? -5.753 8.014 9.822 1.00 95.00 96 ALA A O 1
ATOM 729 N N . PHE A 1 97 ? -5.746 7.442 7.650 1.00 92.62 97 PHE A N 1
ATOM 730 C CA . PHE A 1 97 ? -7.190 7.540 7.478 1.00 92.62 97 PHE A CA 1
ATOM 731 C C . PHE A 1 97 ? -7.932 6.486 8.309 1.00 92.62 97 PHE A C 1
ATOM 733 O O . PHE A 1 97 ? -8.894 6.817 9.000 1.00 92.62 97 PHE A O 1
ATOM 740 N N . LEU A 1 98 ? -7.460 5.237 8.297 1.00 92.25 98 LEU A N 1
ATOM 741 C CA . LEU A 1 98 ? -8.026 4.147 9.089 1.00 92.25 98 LEU A CA 1
ATOM 742 C C . LEU A 1 98 ? -7.999 4.467 10.587 1.00 92.25 98 LEU A C 1
ATOM 744 O O . LEU A 1 98 ? -9.026 4.337 11.247 1.00 92.25 98 LEU A O 1
ATOM 748 N N . ALA A 1 99 ? -6.862 4.936 11.107 1.00 92.88 99 ALA A N 1
ATOM 749 C CA . ALA A 1 99 ? -6.740 5.373 12.496 1.00 92.88 99 ALA A CA 1
ATOM 750 C C . ALA A 1 99 ? -7.739 6.496 12.816 1.00 92.88 99 ALA A C 1
ATOM 752 O O . ALA A 1 99 ? -8.523 6.384 13.753 1.00 92.88 99 ALA A O 1
ATOM 753 N N . ARG A 1 100 ? -7.807 7.524 11.962 1.00 91.00 100 ARG A N 1
ATOM 754 C CA . ARG A 1 100 ? -8.713 8.661 12.162 1.00 91.00 100 ARG A CA 1
ATOM 755 C C . ARG A 1 100 ? -10.194 8.269 12.183 1.00 91.00 100 ARG A C 1
ATOM 757 O O . ARG A 1 100 ? -10.971 8.905 12.899 1.00 91.00 100 ARG A O 1
ATOM 764 N N . MET A 1 101 ? -10.585 7.284 11.374 1.00 88.00 101 MET A N 1
ATOM 765 C CA . MET A 1 101 ? -11.959 6.772 11.331 1.00 88.00 101 MET A CA 1
ATOM 766 C C . MET A 1 101 ? -12.300 5.933 12.560 1.00 88.00 101 MET A C 1
ATOM 768 O O . MET A 1 101 ? -13.448 5.952 12.990 1.00 88.00 101 MET A O 1
ATOM 772 N N . LEU A 1 102 ? -11.328 5.218 13.128 1.00 88.56 102 LEU A N 1
ATOM 773 C CA . LEU A 1 102 ? -11.518 4.469 14.370 1.00 88.56 102 LEU A CA 1
ATOM 774 C C . LEU A 1 102 ? -11.737 5.414 15.552 1.00 88.56 102 LEU A C 1
ATOM 776 O O . LEU A 1 102 ? -12.708 5.227 16.278 1.00 88.56 102 LEU A O 1
ATOM 780 N N . ASP A 1 103 ? -10.928 6.472 15.659 1.00 87.19 103 ASP A N 1
ATOM 781 C CA . ASP A 1 103 ? -11.071 7.501 16.701 1.00 87.19 103 ASP A CA 1
ATOM 782 C C . ASP A 1 103 ? -12.424 8.232 16.631 1.00 87.19 103 ASP A C 1
ATOM 784 O O . ASP A 1 103 ? -12.900 8.768 17.621 1.00 87.19 103 ASP A O 1
ATOM 788 N N . ALA A 1 104 ? -13.048 8.304 15.450 1.00 83.94 104 ALA A N 1
ATOM 789 C CA . ALA A 1 104 ? -14.360 8.931 15.276 1.00 83.94 104 ALA A CA 1
ATOM 790 C C . ALA A 1 104 ? -15.535 8.042 15.723 1.00 83.94 104 ALA A C 1
ATOM 792 O O . ALA A 1 104 ? -16.671 8.515 15.749 1.00 83.94 104 ALA A O 1
ATOM 793 N N . GLN A 1 105 ? -15.286 6.756 15.985 1.00 74.88 105 GLN A N 1
ATOM 794 C CA . GLN A 1 105 ? -16.301 5.786 16.405 1.00 74.88 105 GLN A CA 1
ATOM 795 C C . GLN A 1 105 ? -16.288 5.503 17.911 1.00 74.88 105 GLN A C 1
ATOM 797 O O . GLN A 1 105 ? -17.155 4.764 18.378 1.00 74.88 105 GLN A O 1
ATOM 802 N N . GLU A 1 106 ? -15.317 6.054 18.639 1.00 64.25 106 GLU A N 1
ATOM 803 C CA . GLU A 1 106 ? -15.238 6.040 20.106 1.00 64.25 106 GLU A CA 1
ATOM 804 C C . GLU A 1 106 ? -15.901 7.288 20.699 1.00 64.25 106 GLU A C 1
ATOM 806 O O . GLU A 1 106 ? -16.578 7.135 21.742 1.00 64.25 106 GLU A O 1
#

pLDDT: mean 91.95, std 7.64, range [52.31, 98.12]

Sequence (106 aa):
MILIAPLLSLIAMGLIAAWGHRNIAPERRSLPIQWSVSGAVNREVPRLVAVAAIPVAITATMVLVAYLSRHDPADRNMGLIWISIIGPGIEAFYLAFLARMLDAQE

Radius of gyration: 15.9 Å; Cα contacts (8 Å, |Δi|>4): 100; chains: 1; bounding box: 42×18×46 Å

Organism: NCBI:txid2589807

Secondary structure (DSSP, 8-state):
--THHHHHHHHHHHHHHHHHHHHSSTT-SEEEEEE-TTS-EEEEEEHHHHHHHHHHHHHHHHHHHHHHTTT-HHHHHHHHHHHHHHHHHHHHHHHHHHHHHHHT--

Nearest PDB structures (foldseek):
  4mhl-assembly1_A  TM=2.769E-01  e=4.558E+00  Homo sapiens